Protein AF-A0A7Y6AIU8-F1 (afdb_monomer_lite)

Radius of gyration: 15.22 Å; chains: 1; bounding box: 37×26×38 Å

Structure (mmCIF, N/CA/C/O backbone):
data_AF-A0A7Y6AIU8-F1
#
_entry.id   AF-A0A7Y6AIU8-F1
#
loop_
_atom_site.group_PDB
_atom_site.id
_atom_site.type_symbol
_atom_site.label_atom_id
_atom_site.label_alt_id
_atom_site.label_comp_id
_atom_site.label_asym_id
_atom_site.label_entity_id
_atom_site.label_seq_id
_atom_site.pdbx_PDB_ins_code
_atom_site.Cartn_x
_atom_site.Cartn_y
_atom_site.Cartn_z
_atom_site.occupancy
_atom_site.B_iso_or_equiv
_atom_site.auth_seq_id
_atom_site.auth_comp_id
_atom_site.auth_asym_id
_atom_site.auth_atom_id
_atom_site.pdbx_PDB_model_num
ATOM 1 N N . MET A 1 1 ? 23.297 15.015 -17.587 1.00 63.28 1 MET A N 1
ATOM 2 C CA . MET A 1 1 ? 22.697 13.861 -16.893 1.00 63.28 1 MET A CA 1
ATOM 3 C C . MET A 1 1 ? 21.250 14.239 -16.638 1.00 63.28 1 MET A C 1
ATOM 5 O O . MET A 1 1 ? 21.039 15.250 -15.976 1.00 63.28 1 MET A O 1
ATOM 9 N N . SER A 1 2 ? 20.291 13.574 -17.282 1.00 81.94 2 SER A N 1
ATOM 10 C CA . SER A 1 2 ? 18.874 13.760 -16.958 1.00 81.94 2 SER A CA 1
ATOM 11 C C . SER A 1 2 ? 18.537 12.905 -15.735 1.00 81.94 2 SER A C 1
ATOM 13 O O . SER A 1 2 ? 19.129 11.846 -15.527 1.00 81.94 2 SER A O 1
ATOM 15 N N . TRP A 1 3 ? 17.643 13.411 -14.891 1.00 89.25 3 TRP A N 1
ATOM 16 C CA . TRP A 1 3 ? 17.140 12.724 -13.700 1.00 89.25 3 TRP A CA 1
ATOM 17 C C . TRP A 1 3 ? 15.821 12.038 -14.045 1.00 89.25 3 TRP A C 1
ATOM 19 O O . TRP A 1 3 ? 14.783 12.330 -13.454 1.00 89.25 3 TRP A O 1
ATOM 29 N N . ASP A 1 4 ? 15.857 11.204 -15.081 1.00 95.75 4 ASP A N 1
ATOM 30 C CA . ASP A 1 4 ? 14.652 10.569 -15.595 1.00 95.75 4 ASP A CA 1
ATOM 31 C C . ASP A 1 4 ? 14.156 9.499 -14.618 1.00 95.75 4 ASP A C 1
ATOM 33 O O . ASP A 1 4 ? 14.938 8.795 -13.974 1.00 95.75 4 ASP A O 1
ATOM 37 N N . ILE A 1 5 ? 12.835 9.382 -14.513 1.00 94.69 5 ILE A N 1
ATOM 38 C CA . ILE A 1 5 ? 12.187 8.299 -13.774 1.00 94.69 5 ILE A CA 1
ATOM 39 C C . ILE A 1 5 ? 12.115 7.104 -14.723 1.00 94.69 5 ILE A C 1
ATOM 41 O O . ILE A 1 5 ? 11.436 7.177 -15.744 1.00 94.69 5 ILE A O 1
ATOM 45 N N . VAL A 1 6 ? 12.835 6.031 -14.396 1.00 95.94 6 VAL A N 1
ATOM 46 C CA . VAL A 1 6 ? 13.006 4.858 -15.275 1.00 95.94 6 VAL A CA 1
ATOM 47 C C . VAL A 1 6 ? 12.266 3.607 -14.807 1.00 95.94 6 VAL A C 1
ATOM 49 O O . VAL A 1 6 ? 12.307 2.613 -15.512 1.00 95.94 6 VAL A O 1
ATOM 52 N N . GLY A 1 7 ? 11.598 3.658 -13.655 1.00 96.81 7 GLY A N 1
ATOM 53 C CA . GLY A 1 7 ? 10.815 2.542 -13.131 1.00 96.81 7 GLY A CA 1
ATOM 54 C C . GLY A 1 7 ? 9.889 2.986 -12.005 1.00 96.81 7 GLY A C 1
ATOM 55 O O . GLY A 1 7 ? 10.164 3.971 -11.304 1.00 96.81 7 GLY A O 1
ATOM 56 N N . MET A 1 8 ? 8.768 2.287 -11.844 1.00 97.94 8 MET A N 1
ATOM 57 C CA . MET A 1 8 ? 7.763 2.573 -10.821 1.00 97.94 8 MET A CA 1
ATOM 58 C C . MET A 1 8 ? 7.336 1.317 -10.065 1.00 97.94 8 MET A C 1
ATOM 60 O O . MET A 1 8 ? 7.226 0.229 -10.608 1.00 97.94 8 MET A O 1
ATOM 64 N N . GLY A 1 9 ? 7.024 1.490 -8.784 1.00 98.06 9 GLY A N 1
ATOM 65 C CA . GLY A 1 9 ? 6.455 0.448 -7.941 1.00 98.06 9 GLY A CA 1
ATOM 66 C C . GLY A 1 9 ? 5.452 1.059 -6.978 1.00 98.06 9 GLY A C 1
ATOM 67 O O . GLY A 1 9 ? 5.626 2.194 -6.525 1.00 98.06 9 GLY A O 1
ATOM 68 N N . ALA A 1 10 ? 4.383 0.328 -6.679 1.00 97.69 10 ALA A N 1
ATOM 69 C CA . ALA A 1 10 ? 3.291 0.823 -5.856 1.00 97.69 10 ALA A CA 1
ATOM 70 C C . ALA A 1 10 ? 2.850 -0.238 -4.848 1.00 97.69 10 ALA A C 1
ATOM 72 O O . ALA A 1 10 ? 2.854 -1.424 -5.130 1.00 97.69 10 ALA A O 1
ATOM 73 N N . VAL A 1 11 ? 2.440 0.194 -3.659 1.00 98.06 11 VAL A N 1
ATOM 74 C CA . VAL A 1 11 ? 1.656 -0.629 -2.734 1.00 98.06 11 VAL A CA 1
ATOM 75 C C . VAL A 1 11 ? 0.635 0.303 -2.105 1.00 98.06 11 VAL A C 1
ATOM 77 O O . VAL A 1 11 ? 0.996 1.239 -1.392 1.00 98.06 11 VAL A O 1
ATOM 80 N N . THR A 1 12 ? -0.640 0.106 -2.424 1.00 97.94 12 THR A N 1
ATOM 81 C CA . THR A 1 12 ? -1.722 1.024 -2.053 1.00 97.94 12 THR A CA 1
ATOM 82 C C . THR A 1 12 ? -2.983 0.255 -1.666 1.00 97.94 12 THR A C 1
ATOM 84 O O . THR A 1 12 ? -3.122 -0.930 -1.955 1.00 97.94 12 THR A O 1
ATOM 87 N N . CYS A 1 13 ? -3.956 0.938 -1.059 1.00 97.00 13 CYS A N 1
ATOM 88 C CA . CYS A 1 13 ? -5.287 0.367 -0.819 1.00 97.00 13 CYS A CA 1
ATOM 89 C C . CYS A 1 13 ? -6.086 0.081 -2.110 1.00 97.00 13 CYS A C 1
ATOM 91 O O . CYS A 1 13 ? -7.144 -0.536 -2.045 1.00 97.00 13 CYS A O 1
ATOM 93 N N . LEU A 1 14 ? -5.598 0.532 -3.272 1.00 97.19 14 LEU A N 1
ATOM 94 C CA . LEU A 1 14 ? -6.201 0.308 -4.588 1.00 97.19 14 LEU A CA 1
ATOM 95 C C . LEU A 1 14 ? -5.494 -0.793 -5.400 1.00 97.19 14 LEU A C 1
ATOM 97 O O . LEU A 1 14 ? -5.944 -1.103 -6.504 1.00 97.19 14 LEU A O 1
ATOM 101 N N . GLY A 1 15 ? -4.410 -1.368 -4.871 1.00 96.44 15 GLY A N 1
ATOM 102 C CA . GLY A 1 15 ? -3.589 -2.382 -5.532 1.00 96.44 15 GLY A CA 1
ATOM 103 C C . GLY A 1 15 ? -2.088 -2.118 -5.399 1.00 96.44 15 GLY A C 1
ATOM 104 O O . GLY A 1 15 ? -1.659 -1.125 -4.803 1.00 96.44 15 GLY A O 1
ATOM 105 N N . ASP A 1 16 ? -1.306 -3.020 -5.976 1.00 97.00 16 ASP A N 1
ATOM 106 C CA . ASP A 1 16 ? 0.159 -3.093 -5.924 1.00 97.00 16 ASP A CA 1
ATOM 107 C C . ASP A 1 16 ? 0.836 -3.003 -7.307 1.00 97.00 16 ASP A C 1
ATOM 109 O O . ASP A 1 16 ? 2.052 -2.883 -7.403 1.00 97.00 16 ASP A O 1
ATOM 113 N N . GLU A 1 17 ? 0.056 -2.950 -8.386 1.00 96.44 17 GLU A N 1
ATOM 114 C CA . GLU A 1 17 ? 0.573 -2.785 -9.748 1.00 96.44 17 GLU A CA 1
ATOM 115 C C . GLU A 1 17 ? 0.424 -1.332 -10.238 1.00 96.44 17 GLU A C 1
ATOM 117 O O . GLU A 1 17 ? -0.711 -0.836 -10.308 1.00 96.44 17 GLU A O 1
ATOM 122 N N . PRO A 1 18 ? 1.509 -0.630 -10.636 1.00 97.50 18 PRO A N 1
ATOM 123 C CA . PRO A 1 18 ? 1.456 0.776 -11.051 1.00 97.50 18 PRO A CA 1
ATOM 124 C C . PRO A 1 18 ? 0.419 1.068 -12.140 1.00 97.50 18 PRO A C 1
ATOM 126 O O . PRO A 1 18 ? -0.341 2.029 -12.025 1.00 97.50 18 PRO A O 1
ATOM 129 N N . ALA A 1 19 ? 0.317 0.214 -13.164 1.00 97.00 19 ALA A N 1
ATOM 130 C CA . ALA A 1 19 ? -0.658 0.383 -14.242 1.00 97.00 19 ALA A CA 1
ATOM 131 C C . ALA A 1 19 ? -2.112 0.246 -13.749 1.00 97.00 19 ALA A C 1
ATOM 133 O O . ALA A 1 19 ? -2.994 1.011 -14.156 1.00 97.00 19 ALA A O 1
ATOM 134 N N . ALA A 1 20 ? -2.374 -0.703 -12.844 1.00 96.88 20 ALA A N 1
ATOM 135 C CA . ALA A 1 20 ? -3.699 -0.910 -12.267 1.00 96.88 20 ALA A CA 1
ATOM 136 C C . ALA A 1 20 ? -4.087 0.230 -11.312 1.00 96.88 20 ALA A C 1
ATOM 138 O O . ALA A 1 20 ? -5.235 0.685 -11.339 1.00 96.88 20 ALA A O 1
ATOM 139 N N . VAL A 1 21 ? -3.129 0.722 -10.517 1.00 97.88 21 VAL A N 1
ATOM 140 C CA . VAL A 1 21 ? -3.298 1.889 -9.640 1.00 97.88 21 VAL A CA 1
ATOM 141 C C . VAL A 1 21 ? -3.545 3.147 -10.468 1.00 97.88 21 VAL A C 1
ATOM 143 O O . VAL A 1 21 ? -4.519 3.847 -10.214 1.00 97.88 21 VAL A O 1
ATOM 146 N N . HIS A 1 22 ? -2.745 3.401 -11.505 1.00 98.00 22 HIS A N 1
ATOM 147 C CA . HIS A 1 22 ? -2.948 4.527 -12.419 1.00 98.00 22 HIS A CA 1
ATOM 148 C C . HIS A 1 22 ? -4.358 4.509 -13.016 1.00 98.00 22 HIS A C 1
ATOM 150 O O . HIS A 1 22 ? -5.086 5.497 -12.927 1.00 98.00 22 HIS A O 1
ATOM 156 N N . ARG A 1 23 ? -4.796 3.357 -13.539 1.00 98.50 23 ARG A N 1
ATOM 157 C CA . ARG A 1 23 ? -6.166 3.200 -14.039 1.00 98.50 23 ARG A CA 1
ATOM 158 C C . ARG A 1 23 ? -7.208 3.466 -12.951 1.00 98.50 23 ARG A C 1
ATOM 160 O O . ARG A 1 23 ? -8.186 4.154 -13.213 1.00 98.50 23 ARG A O 1
ATOM 167 N N . ALA A 1 24 ? -6.997 2.969 -11.730 1.00 98.19 24 ALA A N 1
ATOM 168 C CA . ALA A 1 24 ? -7.891 3.237 -10.604 1.00 98.19 24 ALA A CA 1
ATOM 169 C C . ALA A 1 24 ? -8.064 4.733 -10.331 1.00 98.19 24 ALA A C 1
ATOM 171 O O . ALA A 1 24 ? -9.187 5.183 -10.109 1.00 98.19 24 ALA A O 1
ATOM 172 N N . LEU A 1 25 ? -6.961 5.481 -10.374 1.00 97.56 25 LEU A N 1
ATOM 173 C CA . LEU A 1 25 ? -6.952 6.924 -10.175 1.00 97.56 25 LEU A CA 1
ATOM 174 C C . LEU 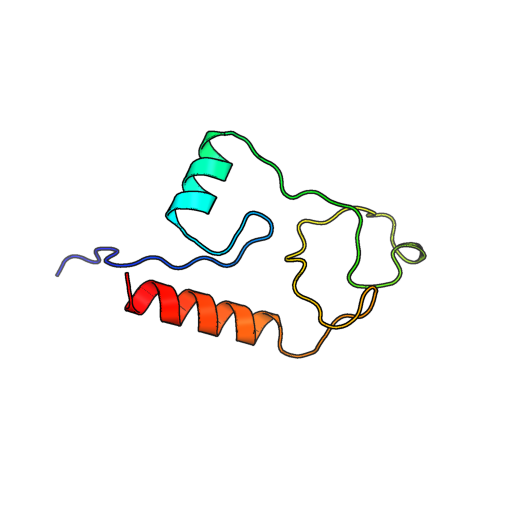A 1 25 ? -7.685 7.647 -11.312 1.00 97.56 25 LEU A C 1
ATOM 176 O O . LEU A 1 25 ? -8.515 8.508 -11.032 1.00 97.56 25 LEU A O 1
ATOM 180 N N . CYS A 1 26 ? -7.448 7.265 -12.572 1.00 98.44 26 CYS A N 1
ATOM 181 C CA . CYS A 1 26 ? -8.174 7.816 -13.723 1.00 98.44 26 CYS A CA 1
ATOM 182 C C . CYS A 1 26 ? -9.683 7.549 -13.654 1.00 98.44 26 CYS A C 1
ATOM 184 O O . CYS A 1 26 ? -10.476 8.419 -14.003 1.00 98.44 26 CYS A O 1
ATOM 186 N N . ASP A 1 27 ? -10.074 6.374 -13.160 1.00 98.44 27 ASP A N 1
ATOM 187 C CA . ASP A 1 27 ? -11.474 5.980 -12.981 1.00 98.44 27 ASP A CA 1
ATOM 188 C C . ASP A 1 27 ? -12.122 6.630 -11.736 1.00 98.44 27 ASP A C 1
ATOM 190 O O . ASP A 1 27 ? -13.293 6.382 -11.445 1.00 98.44 27 ASP A O 1
ATOM 194 N N . GLY A 1 28 ? -11.377 7.430 -10.959 1.00 97.94 28 GLY A N 1
ATOM 195 C CA . GLY A 1 28 ? -11.870 8.061 -9.731 1.00 97.94 28 GLY A CA 1
ATOM 196 C C . GLY A 1 28 ? -12.195 7.065 -8.613 1.00 97.94 28 GLY A C 1
ATOM 197 O O . GLY A 1 28 ? -13.005 7.364 -7.731 1.00 97.94 28 GLY A O 1
ATOM 198 N N . ARG A 1 29 ? -11.598 5.865 -8.638 1.00 98.19 29 ARG A N 1
ATOM 199 C CA . ARG A 1 29 ? -11.834 4.843 -7.612 1.00 98.19 29 ARG A CA 1
ATOM 200 C C . ARG A 1 29 ? -11.255 5.290 -6.272 1.00 98.19 29 ARG A C 1
ATOM 202 O O . ARG A 1 29 ? -10.130 5.774 -6.187 1.00 98.19 29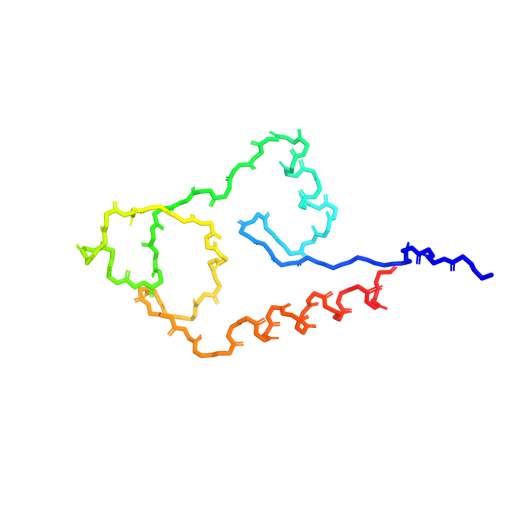 ARG A O 1
ATOM 209 N N . THR A 1 30 ? -12.024 5.072 -5.209 1.00 97.06 30 THR A N 1
ATOM 210 C CA . THR A 1 30 ? -11.620 5.352 -3.828 1.00 97.06 30 THR A CA 1
ATOM 211 C C . THR A 1 30 ? -11.385 4.057 -3.062 1.00 97.06 30 THR A C 1
ATOM 213 O O . THR A 1 30 ? -12.143 3.100 -3.201 1.00 97.06 30 THR A O 1
ATOM 216 N N . GLY A 1 31 ? -10.329 4.033 -2.248 1.00 96.31 31 GLY A N 1
ATOM 217 C CA . GLY A 1 31 ? -10.023 2.929 -1.336 1.00 96.31 31 GLY A CA 1
ATOM 218 C C . GLY A 1 31 ? -10.554 3.152 0.081 1.00 96.31 31 GLY A C 1
ATOM 219 O O . GLY A 1 31 ? -10.138 2.450 1.000 1.00 96.31 31 GLY A O 1
ATOM 220 N N . VAL A 1 32 ? -11.414 4.160 0.289 1.00 97.19 32 VAL A N 1
ATOM 221 C CA . VAL A 1 32 ? -11.953 4.459 1.617 1.00 97.19 32 VAL A CA 1
ATOM 222 C C . VAL A 1 32 ? -12.787 3.287 2.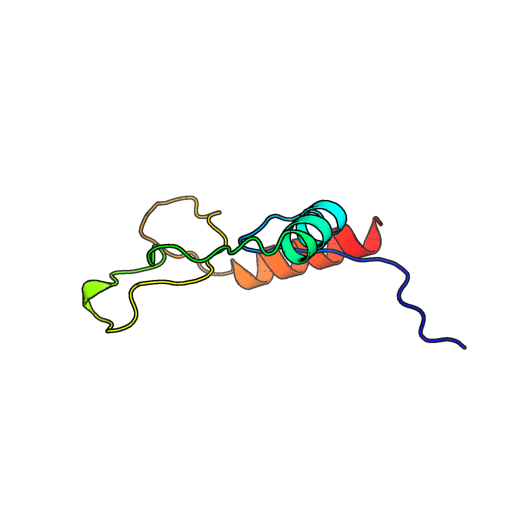119 1.00 97.19 32 VAL A C 1
ATOM 224 O O . VAL A 1 32 ? -13.685 2.793 1.439 1.00 97.19 32 VAL A O 1
ATOM 227 N N . ALA A 1 33 ? -12.501 2.847 3.335 1.00 96.12 33 ALA A N 1
ATOM 228 C CA . ALA A 1 33 ? -13.197 1.740 3.965 1.00 96.12 33 ALA A CA 1
ATOM 229 C C . ALA A 1 33 ? -13.226 1.911 5.490 1.00 96.12 33 ALA A C 1
ATOM 231 O O . ALA A 1 33 ? -12.466 2.728 6.019 1.00 96.12 33 ALA A O 1
ATOM 232 N N . PRO A 1 34 ? -14.087 1.171 6.217 1.00 95.44 34 PRO A N 1
ATOM 233 C CA . PRO A 1 34 ? -14.064 1.166 7.675 1.00 95.44 34 PRO A CA 1
ATOM 234 C C . PRO A 1 34 ? -12.673 0.826 8.220 1.00 95.44 34 PRO A C 1
ATOM 236 O O . PRO A 1 34 ? -11.954 0.022 7.629 1.00 95.44 34 PRO A O 1
ATOM 239 N N . LEU A 1 35 ? -12.302 1.438 9.342 1.00 94.62 35 LEU A N 1
ATOM 240 C CA . LEU A 1 35 ? -11.020 1.205 10.008 1.00 94.62 35 LEU A CA 1
ATOM 241 C C . LEU A 1 35 ? -10.945 -0.244 10.529 1.00 94.62 35 LEU A C 1
ATOM 243 O O . LEU A 1 35 ? -11.860 -0.699 11.215 1.00 94.62 35 LEU A O 1
ATOM 247 N N . ARG A 1 36 ? -9.866 -0.963 10.194 1.00 91.62 36 ARG A N 1
ATOM 248 C CA . ARG A 1 36 ? -9.664 -2.397 10.504 1.00 91.62 36 ARG A CA 1
ATOM 249 C C . ARG A 1 36 ? -8.416 -2.663 11.337 1.00 91.62 36 ARG A C 1
ATOM 251 O O . ARG A 1 36 ? -8.286 -3.743 11.903 1.00 91.62 36 ARG A O 1
ATOM 258 N N . ALA A 1 37 ? -7.488 -1.709 11.389 1.00 89.88 37 ALA A N 1
ATOM 259 C CA . ALA A 1 37 ? -6.188 -1.884 12.032 1.00 89.88 37 ALA A CA 1
ATOM 260 C C . ALA A 1 37 ? -6.264 -2.092 13.555 1.00 89.88 37 ALA A C 1
ATOM 262 O O . ALA A 1 37 ? -5.422 -2.781 14.131 1.00 89.88 37 ALA A O 1
ATOM 263 N N . PHE A 1 38 ? -7.235 -1.447 14.200 1.00 87.94 38 PHE A N 1
ATOM 264 C CA . PHE A 1 38 ? -7.384 -1.386 15.652 1.00 87.94 38 PHE A CA 1
ATOM 265 C C . PHE A 1 38 ? -8.825 -1.029 16.034 1.00 87.94 38 PHE A C 1
ATOM 267 O O . PHE A 1 38 ? -9.655 -0.738 15.170 1.00 87.94 38 PHE A O 1
ATOM 274 N N . ASP A 1 39 ? -9.122 -1.039 17.336 1.00 89.75 39 ASP A N 1
ATOM 275 C CA . ASP A 1 39 ? -10.442 -0.683 17.854 1.00 89.75 39 ASP A CA 1
ATOM 276 C C . ASP A 1 39 ? -10.819 0.761 17.482 1.00 89.75 39 ASP A C 1
ATOM 278 O O . ASP A 1 39 ? -10.353 1.741 18.073 1.00 89.75 39 ASP A O 1
ATOM 282 N N . SER A 1 40 ? -11.698 0.887 16.486 1.00 91.50 40 SER A N 1
ATOM 283 C CA . SER A 1 40 ? -12.199 2.178 16.022 1.00 91.50 40 SER A CA 1
ATOM 284 C C . SER A 1 40 ? -13.066 2.882 17.068 1.00 91.50 40 SER A C 1
ATOM 286 O O . SER A 1 40 ? -13.243 4.096 16.973 1.00 91.50 40 SER A O 1
ATOM 288 N N . GLY A 1 41 ? -13.603 2.168 18.068 1.00 93.12 41 GLY A N 1
ATOM 289 C CA . GLY A 1 41 ? -14.425 2.712 19.153 1.00 93.12 41 GLY A CA 1
ATOM 290 C C . GLY A 1 41 ? -13.730 3.826 19.932 1.00 93.12 41 GLY A C 1
ATOM 291 O O . GLY A 1 41 ? -14.381 4.787 20.338 1.00 93.12 41 GLY A O 1
ATOM 292 N N . LEU A 1 42 ? -12.401 3.759 20.021 1.00 91.69 42 LEU A N 1
ATOM 293 C CA . LEU A 1 42 ? -11.550 4.734 20.707 1.00 91.69 42 LEU A CA 1
ATOM 294 C C . LEU A 1 42 ? -11.383 6.062 19.946 1.00 91.69 42 LEU A C 1
ATOM 296 O O . LEU A 1 42 ? -10.856 7.029 20.495 1.00 91.69 42 LEU A O 1
ATOM 300 N N . PHE A 1 43 ? -11.827 6.136 18.688 1.00 92.81 43 PHE A N 1
ATOM 301 C CA . PHE A 1 43 ? -11.561 7.266 17.798 1.00 92.81 43 PHE A CA 1
ATOM 302 C C . PHE A 1 43 ? -12.836 7.814 17.155 1.00 92.81 43 PHE A C 1
ATOM 304 O O . PHE A 1 43 ? -13.810 7.101 16.924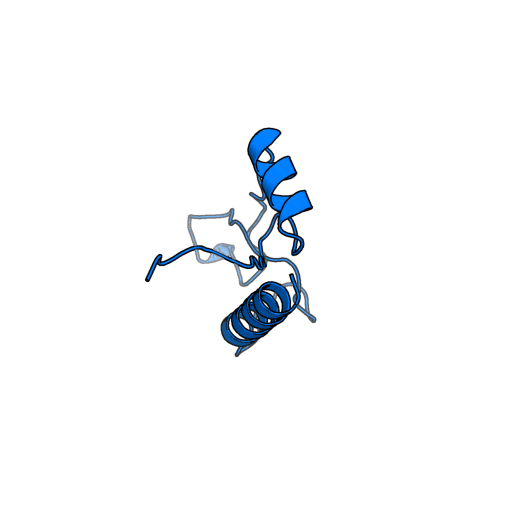 1.00 92.81 43 PHE A O 1
ATOM 311 N N . ARG A 1 44 ? -12.829 9.109 16.816 1.00 96.19 44 ARG A N 1
ATOM 312 C CA . ARG A 1 44 ? -13.937 9.753 16.082 1.00 96.19 44 ARG A CA 1
ATOM 313 C C . ARG A 1 44 ? -13.922 9.418 14.590 1.00 96.19 44 ARG A C 1
ATOM 315 O O . ARG A 1 44 ? -14.978 9.348 13.972 1.00 96.19 44 ARG A O 1
ATOM 322 N N . VAL A 1 45 ? -12.737 9.212 14.019 1.00 94.50 45 VAL A N 1
ATOM 323 C CA . VAL A 1 45 ? -12.561 8.806 12.620 1.00 94.50 45 VAL A CA 1
ATOM 324 C C . VAL A 1 45 ? -12.826 7.308 12.507 1.00 94.50 45 VAL A C 1
ATOM 326 O O . VAL A 1 45 ? -12.230 6.520 13.234 1.00 94.50 45 VAL A O 1
ATOM 329 N N . LYS A 1 46 ? -13.739 6.924 11.609 1.00 96.00 46 LYS A N 1
ATOM 330 C CA . LYS A 1 46 ? -14.187 5.528 11.433 1.00 96.00 46 LYS A CA 1
ATOM 331 C C . LYS A 1 46 ? -13.785 4.906 10.100 1.00 96.00 46 LYS A C 1
ATOM 333 O O . LYS A 1 46 ? -14.043 3.727 9.886 1.00 96.00 46 LYS A O 1
ATOM 338 N N . HIS A 1 47 ? -13.173 5.691 9.220 1.00 96.94 47 HIS A N 1
ATOM 339 C CA . HIS A 1 47 ? -12.773 5.264 7.888 1.00 96.94 47 HIS A CA 1
ATOM 340 C C . HIS A 1 47 ? -11.308 5.602 7.637 1.00 96.94 47 HIS A C 1
ATOM 342 O O . HIS A 1 47 ? -10.798 6.595 8.156 1.00 96.94 47 HIS A O 1
ATOM 348 N N . ALA A 1 48 ? -10.653 4.777 6.831 1.00 96.00 48 ALA A N 1
ATOM 349 C CA . ALA A 1 48 ? -9.261 4.917 6.443 1.00 96.00 48 ALA A CA 1
ATOM 350 C C . ALA A 1 48 ? -9.040 4.339 5.034 1.00 96.00 48 ALA A C 1
ATOM 352 O O . ALA A 1 48 ? -9.936 3.742 4.441 1.00 96.00 48 ALA A O 1
ATOM 353 N N . TYR A 1 49 ? -7.831 4.526 4.513 1.00 96.44 49 TYR A N 1
ATOM 354 C CA . TYR A 1 49 ? -7.367 4.005 3.224 1.00 96.44 49 TYR A CA 1
ATOM 355 C C . TYR A 1 49 ? -6.338 2.898 3.469 1.00 96.44 49 TYR A C 1
ATOM 357 O O . TYR A 1 49 ? -5.170 3.010 3.100 1.00 96.44 49 TYR A O 1
ATOM 365 N N . GLU A 1 50 ? -6.743 1.871 4.214 1.00 95.88 50 GLU A N 1
ATOM 366 C CA . GLU A 1 50 ? -5.828 0.813 4.636 1.00 95.88 50 GLU A CA 1
ATOM 367 C C . GLU A 1 50 ? -5.481 -0.124 3.475 1.00 95.88 50 GLU A C 1
ATOM 369 O O . GLU A 1 50 ? -6.364 -0.562 2.741 1.00 95.88 50 GLU A O 1
ATOM 374 N N . ILE A 1 51 ? -4.203 -0.487 3.352 1.00 96.12 51 ILE A N 1
ATOM 375 C CA . ILE A 1 51 ? -3.806 -1.702 2.633 1.00 96.12 51 ILE A CA 1
ATOM 376 C C . ILE A 1 51 ? -4.282 -2.885 3.486 1.00 96.12 51 ILE A C 1
ATOM 378 O O . ILE A 1 51 ? -3.865 -3.013 4.642 1.00 96.12 51 ILE A O 1
ATOM 382 N N . ASP A 1 52 ? -5.185 -3.708 2.956 1.00 92.00 52 ASP A N 1
ATOM 383 C CA . ASP A 1 52 ? -5.822 -4.812 3.688 1.00 92.00 52 ASP A CA 1
ATOM 384 C C . ASP A 1 52 ? -5.071 -6.139 3.483 1.00 92.00 52 ASP A C 1
ATOM 386 O O . ASP A 1 52 ? -5.564 -7.072 2.860 1.00 92.00 52 ASP A O 1
ATOM 390 N N . ASP A 1 53 ? -3.828 -6.190 3.968 1.00 93.19 53 ASP A N 1
ATOM 391 C CA . ASP A 1 53 ? -2.891 -7.318 3.799 1.00 93.19 53 ASP A CA 1
ATOM 392 C C . ASP A 1 53 ? -2.456 -7.950 5.137 1.00 93.19 53 ASP A C 1
ATOM 394 O O . ASP A 1 53 ? -1.371 -8.524 5.252 1.00 93.19 53 ASP A O 1
ATOM 398 N N . ARG A 1 54 ? -3.266 -7.780 6.188 1.00 92.88 54 ARG A N 1
ATOM 399 C CA . ARG A 1 54 ? -2.961 -8.307 7.526 1.00 92.88 54 ARG A CA 1
ATOM 400 C C . ARG A 1 54 ? -3.241 -9.801 7.584 1.00 92.88 54 ARG A C 1
ATOM 402 O O . ARG A 1 54 ? -4.270 -10.264 7.105 1.00 92.88 54 ARG A O 1
ATOM 409 N N . ALA A 1 55 ? -2.369 -10.536 8.260 1.00 91.06 55 ALA A N 1
ATOM 410 C CA . ALA A 1 55 ? -2.548 -11.956 8.524 1.00 91.06 55 ALA A CA 1
ATOM 411 C C . ALA A 1 55 ? -3.696 -12.222 9.509 1.00 91.06 55 ALA A C 1
ATOM 413 O O . ALA A 1 55 ? -4.324 -13.278 9.444 1.00 91.06 55 ALA A O 1
ATOM 414 N N . VAL A 1 56 ? -3.976 -11.284 10.425 1.00 90.75 56 VAL A N 1
ATOM 415 C CA . VAL A 1 56 ? -5.046 -11.409 11.426 1.00 90.75 56 VAL A CA 1
ATOM 416 C C . VAL A 1 56 ? -5.986 -10.195 11.367 1.00 90.75 56 VAL A C 1
ATOM 418 O O . VAL A 1 56 ? -5.530 -9.066 11.567 1.00 90.75 56 VAL A O 1
ATOM 421 N N . PRO A 1 57 ? -7.302 -10.390 11.147 1.00 88.69 57 PRO A N 1
ATOM 422 C CA . PRO A 1 57 ? -8.277 -9.300 11.175 1.00 88.69 57 PRO A CA 1
ATOM 423 C C . PRO A 1 57 ? -8.293 -8.558 12.518 1.00 88.69 57 PRO A C 1
ATOM 425 O O . PRO A 1 57 ? -8.203 -9.176 13.578 1.00 88.69 57 PRO A O 1
ATOM 428 N N . GLY A 1 58 ? -8.439 -7.230 12.487 1.00 88.19 58 GLY A N 1
ATOM 429 C CA . GLY A 1 58 ? -8.550 -6.409 13.701 1.00 88.19 58 GLY A CA 1
ATOM 430 C C . GLY A 1 58 ? -7.237 -6.178 14.456 1.00 88.19 58 GLY A C 1
ATOM 431 O O . GLY A 1 58 ? -7.251 -5.537 15.507 1.00 88.19 58 GLY A O 1
ATOM 432 N N . ARG A 1 59 ? -6.110 -6.704 13.959 1.00 89.75 59 ARG A N 1
ATOM 433 C CA . ARG A 1 59 ? -4.812 -6.626 14.630 1.00 89.75 59 ARG A CA 1
ATOM 434 C C . ARG A 1 59 ? -3.726 -6.168 13.673 1.00 89.75 59 ARG A C 1
ATOM 436 O O . ARG A 1 59 ? -3.410 -6.859 12.712 1.00 89.75 59 ARG A O 1
ATOM 443 N N . ASP A 1 60 ? -3.113 -5.031 13.980 1.00 90.62 60 ASP A N 1
ATOM 444 C CA . ASP A 1 60 ? -1.969 -4.549 13.215 1.00 90.62 60 ASP A CA 1
ATOM 445 C C . ASP A 1 60 ? -0.678 -5.339 13.493 1.00 90.62 60 ASP A C 1
ATOM 447 O O . ASP A 1 60 ? -0.535 -6.003 14.526 1.00 90.62 60 ASP A O 1
ATOM 451 N N . GLU A 1 61 ? 0.278 -5.250 12.565 1.00 91.69 61 GLU A N 1
ATOM 452 C CA . GLU A 1 61 ? 1.544 -5.989 12.629 1.00 91.69 61 GLU A CA 1
ATOM 453 C C . GLU A 1 61 ? 2.750 -5.039 12.571 1.00 91.69 61 GLU A C 1
ATOM 455 O O . GLU A 1 61 ? 2.801 -4.143 11.720 1.00 91.69 61 GLU A O 1
ATOM 460 N N . PRO A 1 62 ? 3.777 -5.243 13.413 1.00 94.06 62 PRO A N 1
ATOM 461 C CA . PRO A 1 62 ? 5.034 -4.516 13.291 1.00 94.06 62 PRO A CA 1
ATOM 462 C C . PRO A 1 62 ? 5.705 -4.738 11.927 1.00 94.06 62 PRO A C 1
ATOM 464 O O . PRO A 1 62 ? 5.699 -5.839 11.382 1.00 94.06 62 PRO A O 1
ATOM 467 N N . GLY A 1 63 ? 6.334 -3.693 11.384 1.00 95.56 63 GLY A N 1
ATOM 468 C CA . GLY A 1 63 ? 7.155 -3.794 10.170 1.00 95.56 63 GLY A CA 1
ATOM 469 C C . GLY A 1 63 ? 6.393 -3.792 8.838 1.00 95.56 63 GLY A C 1
ATOM 470 O O . GLY A 1 63 ? 7.039 -3.858 7.791 1.00 95.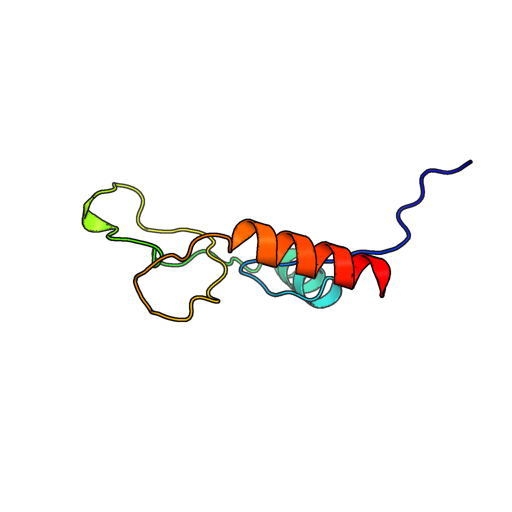56 63 GLY A O 1
ATOM 471 N N . ARG A 1 64 ? 5.057 -3.655 8.831 1.00 95.38 64 ARG A N 1
ATOM 472 C CA . ARG A 1 64 ? 4.253 -3.591 7.588 1.00 95.38 64 ARG A CA 1
ATOM 473 C C . ARG A 1 64 ? 4.711 -2.488 6.640 1.00 95.38 64 ARG A C 1
ATOM 475 O O . ARG A 1 64 ? 4.944 -2.753 5.468 1.00 95.38 64 ARG A O 1
ATOM 482 N N . ALA A 1 65 ? 4.954 -1.288 7.165 1.00 96.06 65 ALA A N 1
ATOM 483 C CA . ALA A 1 65 ? 5.466 -0.176 6.365 1.00 96.06 65 ALA A CA 1
ATOM 484 C C . ALA A 1 65 ? 6.804 -0.513 5.680 1.00 96.06 65 ALA A C 1
ATOM 486 O O . ALA A 1 65 ? 6.988 -0.236 4.498 1.00 96.06 65 ALA A O 1
ATOM 487 N N . THR A 1 66 ? 7.721 -1.175 6.391 1.00 98.00 66 THR A N 1
ATOM 488 C CA . THR A 1 66 ? 8.999 -1.626 5.822 1.00 98.00 66 THR A CA 1
ATOM 489 C C . THR A 1 66 ? 8.796 -2.704 4.759 1.00 98.00 66 THR A C 1
ATOM 491 O O . THR A 1 66 ? 9.481 -2.686 3.738 1.00 98.00 66 THR A O 1
ATOM 494 N N . ARG A 1 67 ? 7.855 -3.632 4.966 1.00 97.62 67 ARG A N 1
ATOM 495 C CA . ARG A 1 67 ? 7.492 -4.651 3.971 1.00 97.62 67 ARG A CA 1
ATOM 496 C C . ARG A 1 67 ? 6.970 -4.007 2.685 1.00 97.62 67 ARG A C 1
ATOM 498 O O . ARG A 1 67 ? 7.450 -4.366 1.614 1.00 97.62 67 ARG A O 1
ATOM 505 N N . TRP A 1 68 ? 6.065 -3.033 2.788 1.00 97.94 68 TRP A N 1
ATOM 506 C CA . TRP A 1 68 ? 5.545 -2.295 1.632 1.00 97.94 68 TRP A CA 1
ATOM 507 C C . TRP A 1 68 ? 6.633 -1.517 0.906 1.00 97.94 68 TRP A C 1
ATOM 509 O O . TRP A 1 68 ? 6.720 -1.600 -0.313 1.00 97.94 68 TRP A O 1
ATOM 519 N N . LEU A 1 69 ? 7.505 -0.823 1.645 1.00 98.38 69 LEU A N 1
ATOM 520 C CA . LEU A 1 69 ? 8.628 -0.104 1.049 1.00 98.38 69 LEU A CA 1
ATO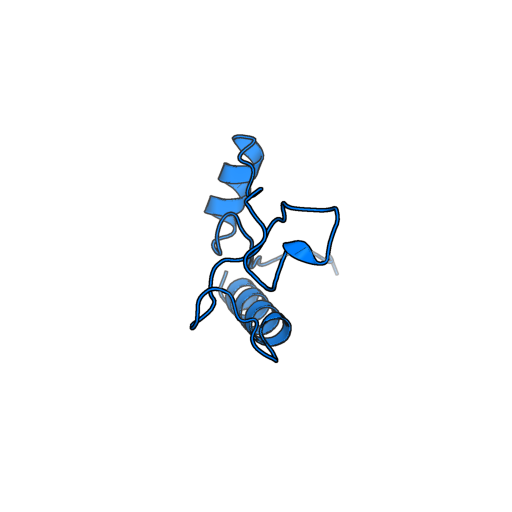M 521 C C . LEU A 1 69 ? 9.539 -1.051 0.260 1.00 98.38 69 LEU A C 1
ATOM 523 O O . LEU A 1 69 ? 9.891 -0.758 -0.878 1.00 98.38 69 LEU A O 1
ATOM 527 N N . ARG A 1 70 ? 9.897 -2.204 0.839 1.00 98.62 70 ARG A N 1
ATOM 528 C CA . ARG A 1 70 ? 10.724 -3.207 0.153 1.00 98.62 70 ARG A CA 1
ATOM 529 C C . ARG A 1 70 ? 10.051 -3.734 -1.111 1.00 98.62 70 ARG A C 1
ATOM 531 O O . ARG A 1 70 ? 10.737 -3.883 -2.114 1.00 98.62 70 ARG A O 1
ATOM 538 N N . ALA A 1 71 ? 8.746 -4.001 -1.062 1.00 98.31 71 ALA A N 1
ATOM 539 C CA . ALA A 1 71 ? 7.986 -4.462 -2.221 1.00 98.31 71 ALA A CA 1
ATOM 540 C C . ALA A 1 71 ? 7.937 -3.397 -3.330 1.00 98.31 71 ALA A C 1
ATOM 542 O O . ALA A 1 71 ? 8.292 -3.696 -4.464 1.00 98.31 71 ALA A O 1
ATOM 543 N N . ALA A 1 72 ? 7.602 -2.148 -2.993 1.00 98.38 72 ALA A N 1
ATOM 544 C CA . ALA A 1 72 ? 7.546 -1.049 -3.956 1.00 98.38 72 ALA A CA 1
ATOM 545 C C . ALA A 1 72 ? 8.912 -0.774 -4.606 1.00 98.38 72 ALA A C 1
ATOM 547 O O . ALA A 1 72 ? 8.992 -0.595 -5.816 1.00 98.38 72 ALA A O 1
ATOM 548 N N . VAL A 1 73 ? 9.997 -0.786 -3.824 1.00 98.38 73 VAL A N 1
ATOM 549 C CA . VAL A 1 73 ? 11.356 -0.611 -4.358 1.00 98.38 73 VAL A CA 1
ATOM 550 C C . VAL A 1 73 ? 11.746 -1.783 -5.257 1.00 98.38 73 VAL A C 1
ATOM 552 O O . VAL A 1 73 ? 12.282 -1.559 -6.334 1.00 98.38 73 VAL A O 1
ATOM 555 N N . ALA A 1 74 ? 11.465 -3.024 -4.851 1.00 98.50 74 ALA A N 1
ATOM 556 C CA . ALA A 1 74 ? 11.771 -4.192 -5.674 1.00 98.50 74 ALA A CA 1
ATOM 557 C C . ALA A 1 74 ? 11.014 -4.174 -7.012 1.00 98.50 74 ALA A C 1
ATOM 559 O O . ALA A 1 74 ? 11.620 -4.464 -8.037 1.00 98.50 74 ALA A O 1
ATOM 560 N N . ALA A 1 75 ? 9.733 -3.789 -7.004 1.00 98.19 75 ALA A N 1
ATOM 561 C CA . ALA A 1 75 ? 8.938 -3.620 -8.218 1.00 98.19 75 ALA A CA 1
ATOM 562 C C . ALA A 1 75 ? 9.512 -2.517 -9.120 1.00 98.19 75 ALA A C 1
ATOM 564 O O . ALA A 1 75 ? 9.747 -2.761 -10.294 1.00 98.19 75 ALA A O 1
ATOM 565 N N . ALA A 1 76 ? 9.853 -1.353 -8.557 1.00 98.25 76 ALA A N 1
ATOM 566 C CA . ALA A 1 76 ? 10.436 -0.249 -9.320 1.00 98.25 76 ALA A CA 1
ATOM 567 C C . ALA A 1 76 ? 11.803 -0.572 -9.948 1.00 98.25 76 ALA A C 1
ATOM 569 O O . ALA A 1 76 ? 12.169 0.046 -10.938 1.00 98.25 76 ALA A O 1
ATOM 570 N N . LEU A 1 77 ? 12.578 -1.497 -9.365 1.00 98.06 77 LEU A N 1
ATOM 571 C CA . LEU A 1 77 ? 13.824 -1.986 -9.968 1.00 98.06 77 LEU A CA 1
ATOM 572 C C . LEU A 1 77 ? 13.597 -3.013 -11.090 1.00 98.06 77 LEU A C 1
ATOM 574 O O . LEU A 1 77 ? 14.537 -3.284 -11.836 1.00 98.06 77 LEU A O 1
ATOM 578 N N . ALA A 1 78 ? 12.423 -3.643 -11.138 1.00 97.12 78 ALA A N 1
ATOM 579 C CA . ALA A 1 78 ? 12.096 -4.717 -12.074 1.00 97.12 78 ALA A CA 1
ATOM 580 C C . ALA A 1 78 ? 11.232 -4.263 -13.267 1.00 97.12 78 ALA A C 1
ATOM 582 O O . ALA A 1 78 ? 11.147 -5.014 -14.239 1.00 97.12 78 ALA A O 1
ATOM 583 N N . ASP A 1 79 ? 10.596 -3.094 -13.160 1.00 94.69 79 ASP A N 1
ATOM 584 C CA . ASP A 1 79 ? 9.892 -2.362 -14.229 1.00 94.69 79 ASP A CA 1
ATOM 585 C C . ASP A 1 79 ? 10.878 -1.844 -15.293 1.00 94.69 79 ASP A C 1
ATOM 587 O O . ASP A 1 79 ? 10.617 -2.063 -16.500 1.00 94.69 79 ASP A O 1
#

Sequence (79 aa):
MSWDIVGMGAVTCLGDEPAAVHRALCDGRTGVAPLRAFDSGLFRVKHAYEIDDRAVPGRDEPGRATRWLRAAVAAALAD

pLDDT: mean 94.93, std 4.87, range [63.28, 98.62]

Foldseek 3Di:
DDPDQDFWWDQWLQDTDPVSVVVCVVVVHASKDADWAAPCVVDPDGIDGDRPPDPDTRHHDPCPVVVRVVRGVVRRVVD

Secondary structure (DSSP, 8-state):
-----------BTTBS-HHHHHHHHHTT----EE--SS-GGG-S--EE------SSTT---TTHHHHHHHHHHHHHHH-